Protein AF-X1MVX0-F1 (afdb_monomer)

Radius of gyration: 17.05 Å; Cα contacts (8 Å, |Δi|>4): 381; chains: 1; bounding box: 46×30×42 Å

Solvent-accessible surface area (backbone atoms only — not comparable to full-atom values): 8057 Å² total; per-residue (Å²): 117,72,44,81,45,81,46,76,47,79,72,37,78,47,72,50,84,89,37,34,39,30,32,32,32,38,43,34,38,38,32,44,32,85,51,38,32,39,38,40,37,40,37,41,36,30,74,25,38,36,42,60,66,100,55,96,76,63,62,84,46,89,56,60,68,56,62,69,53,79,66,52,69,21,34,39,42,35,41,36,36,36,77,35,70,26,35,43,33,46,96,44,33,41,34,28,33,31,40,43,38,36,41,32,44,38,66,86,61,47,29,34,32,43,40,37,38,34,63,35,39,36,41,50,56,95,97,39,77,44,78,38,73,64,50,72,42,46,39,76,76,25,32,79,89,48,83,67,69,60,79,90,129

Structure (mmCIF, N/CA/C/O backbone):
data_AF-X1MVX0-F1
#
_entry.id   AF-X1MVX0-F1
#
loop_
_atom_site.group_PDB
_atom_site.id
_atom_site.type_symbol
_atom_site.label_atom_id
_atom_site.label_alt_id
_atom_site.label_comp_id
_atom_site.label_asym_id
_atom_site.label_entity_id
_atom_site.label_seq_id
_atom_site.pdbx_PDB_ins_code
_atom_site.Cartn_x
_atom_site.Cartn_y
_atom_site.Cartn_z
_atom_site.occupancy
_atom_site.B_iso_or_equiv
_atom_site.auth_seq_id
_atom_site.auth_comp_id
_atom_site.auth_asym_id
_atom_site.auth_atom_id
_atom_site.pdbx_PDB_model_num
ATOM 1 N N . GLN A 1 1 ? 21.027 2.869 -24.576 1.00 70.62 1 GLN A N 1
ATOM 2 C CA . GLN A 1 1 ? 21.580 1.941 -23.576 1.00 70.62 1 GLN A CA 1
ATOM 3 C C . GLN A 1 1 ? 20.412 1.414 -22.784 1.00 70.62 1 GLN A C 1
ATOM 5 O O . GLN A 1 1 ? 19.590 2.221 -22.351 1.00 70.62 1 GLN A O 1
ATOM 10 N N . ASP A 1 2 ? 20.341 0.096 -22.664 1.00 87.44 2 ASP A N 1
ATOM 11 C CA . ASP A 1 2 ? 19.251 -0.568 -21.967 1.00 87.44 2 ASP A CA 1
ATOM 12 C C . ASP A 1 2 ? 19.656 -0.830 -20.518 1.00 87.44 2 ASP A C 1
ATOM 14 O O . ASP A 1 2 ? 20.801 -1.164 -20.211 1.00 87.44 2 ASP A O 1
ATOM 18 N N . LEU A 1 3 ? 18.702 -0.588 -19.635 1.00 91.19 3 LEU A N 1
ATOM 19 C CA . LEU A 1 3 ? 18.727 -0.845 -18.214 1.00 91.19 3 LEU A CA 1
ATOM 20 C C . LEU A 1 3 ? 18.449 -2.326 -17.980 1.00 91.19 3 LEU A C 1
ATOM 22 O O . LEU A 1 3 ? 17.535 -2.903 -18.569 1.00 91.19 3 LEU A O 1
ATOM 26 N N . ASP A 1 4 ? 19.209 -2.904 -17.063 1.00 96.31 4 ASP A N 1
ATOM 27 C CA . ASP A 1 4 ? 18.875 -4.136 -16.361 1.00 96.31 4 ASP A CA 1
ATOM 28 C C . ASP A 1 4 ? 19.394 -3.963 -14.931 1.00 96.31 4 ASP A C 1
ATOM 30 O O . ASP A 1 4 ? 20.590 -4.076 -14.663 1.00 96.31 4 ASP A O 1
ATOM 34 N N . ILE A 1 5 ? 18.504 -3.542 -14.034 1.00 96.38 5 ILE A N 1
ATOM 35 C CA . ILE A 1 5 ? 18.840 -3.198 -12.652 1.00 96.38 5 ILE A CA 1
ATOM 36 C C . ILE A 1 5 ? 17.906 -3.968 -11.729 1.00 96.38 5 ILE A C 1
ATOM 38 O O . ILE A 1 5 ? 16.687 -3.863 -11.849 1.00 96.38 5 ILE A O 1
ATOM 42 N N .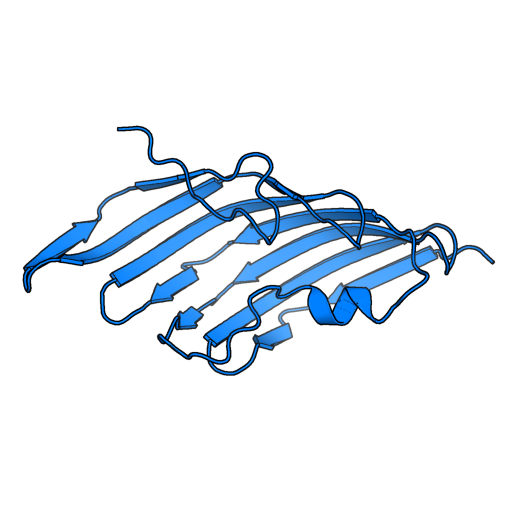 ASN A 1 6 ? 18.474 -4.691 -10.768 1.00 96.81 6 ASN A N 1
ATOM 43 C CA . ASN A 1 6 ? 17.718 -5.270 -9.662 1.00 96.81 6 ASN A CA 1
ATOM 44 C C . ASN A 1 6 ? 17.789 -4.324 -8.460 1.00 96.81 6 ASN A C 1
ATOM 46 O O . ASN A 1 6 ? 18.866 -3.857 -8.093 1.00 96.81 6 ASN A O 1
ATOM 50 N N . LEU A 1 7 ? 16.638 -4.050 -7.857 1.00 94.31 7 LEU A N 1
ATOM 51 C CA . LEU A 1 7 ? 16.467 -3.226 -6.672 1.00 94.31 7 LEU A CA 1
ATOM 52 C C . LEU A 1 7 ? 15.898 -4.092 -5.556 1.00 94.31 7 LEU A C 1
ATOM 54 O O . LEU A 1 7 ? 14.869 -4.743 -5.739 1.00 94.31 7 LEU A O 1
ATOM 58 N N . TRP A 1 8 ? 16.533 -4.066 -4.391 1.00 95.31 8 TRP A N 1
ATOM 59 C CA . TRP A 1 8 ? 16.006 -4.727 -3.208 1.00 95.31 8 TRP A CA 1
ATOM 60 C C . TRP A 1 8 ? 16.218 -3.878 -1.959 1.00 95.31 8 TRP A C 1
ATOM 62 O O . TRP A 1 8 ? 17.188 -3.125 -1.859 1.00 95.31 8 TRP A O 1
ATOM 72 N N . SER A 1 9 ? 15.311 -4.013 -0.998 1.00 93.38 9 SER A N 1
ATOM 73 C CA . SER A 1 9 ? 15.449 -3.440 0.336 1.00 93.38 9 SER A CA 1
ATOM 74 C C . SER A 1 9 ? 15.028 -4.450 1.392 1.00 93.38 9 SER A C 1
ATOM 76 O O . SER A 1 9 ? 14.113 -5.237 1.166 1.00 93.38 9 SER A O 1
ATOM 78 N N . ASN A 1 10 ? 15.693 -4.389 2.546 1.00 91.25 10 ASN A N 1
ATOM 79 C CA . ASN A 1 10 ? 15.390 -5.217 3.708 1.00 91.25 10 ASN A CA 1
ATOM 80 C C . ASN A 1 10 ? 15.000 -4.297 4.872 1.00 91.25 10 ASN A C 1
ATOM 82 O O . ASN A 1 10 ? 15.844 -3.534 5.346 1.00 91.25 10 ASN A O 1
ATOM 86 N N . ASP A 1 11 ? 13.731 -4.356 5.270 1.00 86.81 11 ASP A N 1
ATOM 87 C CA . ASP A 1 11 ? 13.074 -3.640 6.365 1.00 86.81 11 ASP A CA 1
ATOM 88 C C . ASP A 1 11 ? 13.491 -2.167 6.460 1.00 86.81 11 ASP A C 1
ATOM 90 O O . ASP A 1 11 ? 13.936 -1.675 7.495 1.00 86.81 11 ASP A O 1
ATOM 94 N N . GLN A 1 12 ? 13.373 -1.447 5.341 1.00 93.19 12 GLN A N 1
ATOM 95 C CA . GLN A 1 12 ? 13.657 -0.015 5.313 1.00 93.19 12 GLN A CA 1
ATOM 96 C C . GLN A 1 12 ? 12.465 0.768 5.850 1.00 93.19 12 GLN A C 1
ATOM 98 O O . GLN A 1 12 ? 11.326 0.523 5.457 1.00 93.19 12 GLN A O 1
ATOM 103 N N . GLU A 1 13 ? 12.720 1.746 6.712 1.00 93.06 13 GLU A N 1
ATOM 104 C CA . GLU A 1 13 ? 11.681 2.681 7.123 1.00 93.06 13 GLU A CA 1
ATOM 105 C C . GLU A 1 13 ? 11.443 3.715 6.020 1.00 93.06 13 GLU A C 1
ATOM 107 O O . GLU A 1 13 ? 12.357 4.416 5.587 1.00 93.06 13 GLU A O 1
ATOM 112 N N . ILE A 1 14 ? 10.197 3.813 5.566 1.00 90.44 14 ILE A N 1
ATOM 113 C CA . ILE A 1 14 ? 9.732 4.865 4.671 1.00 90.44 14 ILE A CA 1
ATOM 114 C C . ILE A 1 14 ? 8.964 5.871 5.510 1.00 90.44 14 ILE A C 1
ATOM 116 O O . ILE A 1 14 ? 7.985 5.514 6.163 1.00 90.44 14 ILE A O 1
ATOM 12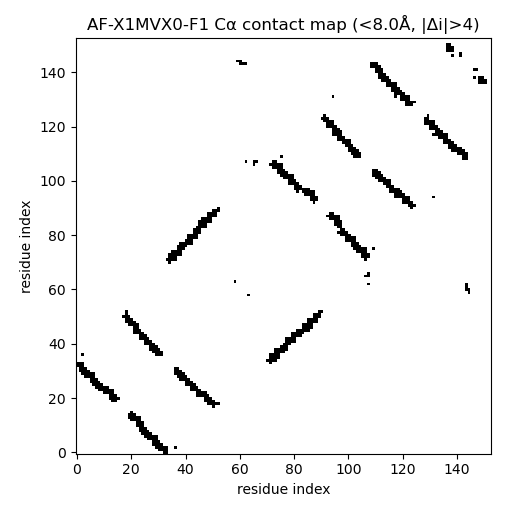0 N N . LEU A 1 15 ? 9.378 7.132 5.428 1.00 88.81 15 LEU A N 1
ATOM 121 C CA . LEU A 1 15 ? 8.677 8.271 6.000 1.00 88.81 15 LEU A CA 1
ATOM 122 C C . LEU A 1 15 ? 8.247 9.203 4.867 1.00 88.81 15 LEU A C 1
ATOM 124 O O . LEU A 1 15 ? 9.074 9.650 4.072 1.00 88.81 15 LEU A O 1
ATOM 128 N N . TYR A 1 16 ? 6.958 9.520 4.806 1.00 83.38 16 TYR A N 1
ATOM 129 C CA . TYR A 1 16 ? 6.445 10.579 3.948 1.00 83.38 16 TYR A CA 1
ATOM 130 C C . TYR A 1 16 ? 5.796 11.650 4.817 1.00 83.38 16 TYR A C 1
ATOM 132 O O . TYR A 1 16 ? 4.6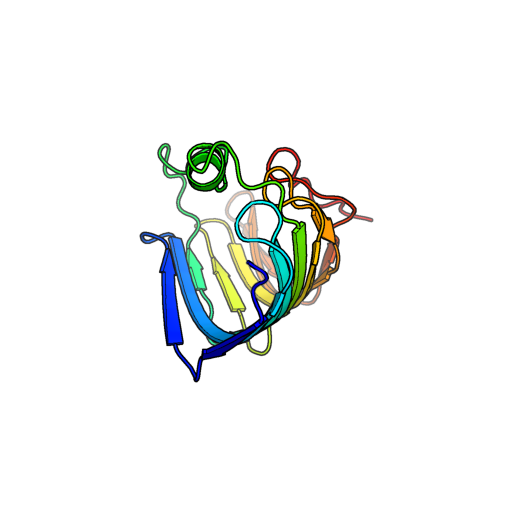91 11.476 5.339 1.00 83.38 16 TYR A O 1
ATOM 140 N N . GLN A 1 17 ? 6.526 12.761 4.958 1.00 82.75 17 GLN A N 1
ATOM 141 C CA . GLN A 1 17 ? 6.166 13.874 5.836 1.00 82.75 17 GLN A CA 1
ATOM 142 C C . GLN A 1 17 ? 5.849 13.364 7.255 1.00 82.75 17 GLN A C 1
ATOM 144 O O . GLN A 1 17 ? 6.555 12.500 7.767 1.00 82.75 17 GLN A O 1
ATOM 149 N N . ASP A 1 18 ? 4.807 13.888 7.896 1.00 81.25 18 ASP A N 1
ATOM 150 C CA . ASP A 1 18 ? 4.290 13.408 9.178 1.00 81.25 18 ASP A CA 1
ATOM 151 C C . ASP A 1 18 ? 3.021 12.546 9.032 1.00 81.25 18 ASP A C 1
ATOM 153 O O . ASP A 1 18 ? 2.423 12.158 10.039 1.00 81.25 18 ASP A O 1
ATOM 157 N N . ILE A 1 19 ? 2.608 12.246 7.794 1.00 83.00 19 ILE A N 1
ATOM 158 C CA . ILE A 1 19 ? 1.331 11.579 7.512 1.00 83.00 19 ILE A CA 1
ATOM 159 C C . ILE A 1 19 ? 1.468 10.078 7.298 1.00 83.00 19 ILE A C 1
ATOM 161 O O . ILE A 1 19 ? 0.513 9.353 7.549 1.00 83.00 19 ILE A O 1
ATOM 165 N N . PHE A 1 20 ? 2.619 9.585 6.846 1.00 88.44 20 PHE A N 1
ATOM 166 C CA . PHE A 1 20 ? 2.800 8.166 6.563 1.00 88.44 20 PHE A CA 1
ATOM 167 C C . PHE A 1 20 ? 4.166 7.694 7.031 1.00 88.44 20 PHE A C 1
ATOM 169 O O . PHE A 1 20 ? 5.190 8.284 6.687 1.00 88.44 20 PHE A O 1
ATOM 176 N N . LYS A 1 21 ? 4.169 6.586 7.766 1.00 92.12 21 LYS A N 1
ATOM 177 C CA . LYS A 1 21 ? 5.372 5.812 8.057 1.00 92.12 21 LYS A CA 1
ATOM 178 C C . LYS A 1 21 ? 5.083 4.332 7.863 1.00 92.12 21 LYS A C 1
ATOM 180 O O . LYS A 1 21 ? 3.991 3.880 8.194 1.00 92.12 21 LYS A O 1
ATOM 185 N N . ALA A 1 22 ? 6.037 3.575 7.343 1.00 93.62 22 ALA A N 1
ATOM 186 C CA . ALA A 1 22 ? 5.929 2.125 7.248 1.00 93.62 22 ALA A CA 1
ATOM 187 C C . ALA A 1 22 ? 7.304 1.487 7.109 1.00 93.62 22 ALA A C 1
ATOM 189 O O . ALA A 1 22 ? 8.267 2.126 6.697 1.00 93.62 22 ALA A O 1
ATOM 190 N N . GLN A 1 23 ? 7.372 0.203 7.414 1.00 94.38 23 GLN A N 1
ATOM 191 C CA . GLN A 1 23 ? 8.535 -0.626 7.149 1.00 94.38 23 GLN A CA 1
ATOM 192 C C . GLN A 1 23 ? 8.313 -1.327 5.812 1.00 94.38 23 GLN A C 1
ATOM 194 O O . GLN A 1 23 ? 7.206 -1.783 5.523 1.00 94.38 23 GLN A O 1
ATOM 199 N N . ALA A 1 24 ? 9.336 -1.330 4.964 1.00 94.00 24 ALA A N 1
ATOM 200 C CA . ALA A 1 24 ? 9.196 -1.642 3.555 1.00 94.00 24 ALA A CA 1
ATOM 201 C C . ALA A 1 24 ? 10.288 -2.583 3.043 1.00 94.00 24 ALA A C 1
ATOM 203 O O . ALA A 1 24 ? 11.492 -2.328 3.159 1.00 94.00 24 ALA A O 1
ATOM 204 N N . ASN A 1 25 ? 9.825 -3.640 2.385 1.00 95.56 25 ASN A N 1
ATOM 205 C CA . ASN A 1 25 ? 10.636 -4.593 1.646 1.00 95.56 25 ASN A CA 1
ATOM 206 C C . ASN A 1 25 ? 10.296 -4.487 0.165 1.00 95.56 25 ASN A C 1
ATOM 208 O O . ASN A 1 25 ? 9.210 -4.886 -0.259 1.00 95.56 25 ASN A O 1
ATOM 212 N N . LEU A 1 26 ? 11.214 -3.936 -0.620 1.00 96.50 26 LEU A N 1
ATOM 213 C CA . LEU A 1 26 ? 11.111 -3.866 -2.067 1.00 96.50 26 LEU A CA 1
ATOM 214 C C . LEU A 1 26 ? 11.897 -5.022 -2.675 1.00 96.50 26 LEU A C 1
ATOM 216 O O . LEU A 1 26 ? 13.031 -5.279 -2.285 1.00 96.50 26 LEU A O 1
ATOM 220 N N . ASN A 1 27 ? 11.320 -5.671 -3.676 1.00 97.81 27 ASN A N 1
ATOM 221 C CA . ASN A 1 27 ? 12.050 -6.496 -4.625 1.00 97.81 27 ASN A CA 1
ATOM 222 C C . ASN A 1 27 ? 11.525 -6.168 -6.020 1.00 97.81 27 ASN A C 1
ATOM 224 O O . ASN A 1 27 ? 10.371 -6.461 -6.335 1.00 97.81 27 ASN A O 1
ATOM 228 N N . ALA A 1 28 ? 12.339 -5.500 -6.828 1.00 97.44 28 ALA A N 1
ATOM 229 C CA . ALA A 1 28 ? 11.928 -5.015 -8.132 1.00 97.44 28 ALA A CA 1
ATOM 230 C C . ALA A 1 28 ? 13.059 -5.068 -9.155 1.00 97.44 28 ALA A C 1
ATOM 232 O O . ALA A 1 28 ? 14.241 -5.037 -8.825 1.00 97.44 28 ALA A O 1
ATOM 233 N N . LYS A 1 29 ? 12.674 -5.102 -10.426 1.00 97.81 29 LYS A N 1
ATOM 234 C CA . LYS A 1 29 ? 13.567 -5.047 -11.572 1.00 97.81 29 LYS A CA 1
ATOM 235 C C . LYS A 1 29 ? 13.196 -3.860 -12.451 1.00 97.81 29 LYS A C 1
ATOM 237 O O . LYS A 1 29 ? 12.018 -3.644 -12.735 1.00 97.81 29 LYS A O 1
ATOM 242 N N . ILE A 1 30 ? 14.202 -3.110 -12.884 1.00 96.69 30 ILE A N 1
ATOM 243 C CA . ILE A 1 30 ? 14.080 -2.064 -13.894 1.00 96.69 30 ILE A CA 1
ATOM 244 C C . ILE A 1 30 ? 14.740 -2.561 -15.173 1.00 96.69 30 ILE A C 1
ATOM 246 O O . ILE A 1 30 ? 15.924 -2.896 -15.178 1.00 96.69 30 ILE A O 1
ATOM 250 N N . THR A 1 31 ? 13.972 -2.582 -16.255 1.00 96.94 31 THR A N 1
ATOM 251 C CA . THR A 1 31 ? 14.441 -2.952 -17.596 1.00 96.94 31 THR A CA 1
ATOM 252 C C . THR A 1 31 ? 14.097 -1.883 -18.631 1.00 96.94 31 THR A C 1
ATOM 254 O O . THR A 1 31 ? 13.311 -0.985 -18.343 1.00 96.94 31 THR A O 1
ATOM 257 N N . GLY A 1 32 ? 14.615 -1.990 -19.856 1.00 93.62 32 GLY A N 1
ATOM 258 C CA . GLY A 1 32 ? 14.270 -1.079 -20.959 1.00 93.62 32 GLY A CA 1
ATOM 259 C C . GLY A 1 32 ? 15.172 0.153 -21.004 1.00 93.62 32 GLY A C 1
ATOM 260 O O . GLY A 1 32 ? 16.237 0.155 -20.410 1.00 93.62 32 GLY A O 1
ATOM 261 N N . SER A 1 33 ? 14.806 1.211 -21.719 1.00 92.31 33 SER A N 1
ATOM 262 C CA . SER A 1 33 ? 15.708 2.360 -21.887 1.00 92.31 33 SER A CA 1
ATOM 263 C C . SER A 1 33 ? 15.578 3.379 -20.747 1.00 92.31 33 SER A C 1
ATOM 265 O O . SER A 1 33 ? 14.560 3.448 -20.065 1.00 92.31 33 SER A O 1
ATOM 267 N N . PHE A 1 34 ? 16.573 4.258 -20.585 1.00 86.88 34 PHE A N 1
ATOM 268 C CA . PHE A 1 34 ? 16.502 5.381 -19.634 1.00 86.88 34 PHE A CA 1
ATOM 269 C C . PHE A 1 34 ? 15.308 6.325 -19.858 1.00 86.88 34 PHE A C 1
ATOM 271 O O . PHE A 1 34 ? 14.839 6.963 -18.919 1.00 86.88 34 PHE A O 1
ATOM 278 N N . THR A 1 35 ? 14.814 6.435 -21.093 1.00 88.06 35 THR A N 1
ATOM 279 C CA . THR A 1 35 ? 13.669 7.289 -21.447 1.00 88.06 35 THR A CA 1
ATOM 280 C C . THR A 1 35 ? 12.341 6.537 -21.440 1.00 88.06 35 THR A C 1
ATOM 282 O O . THR A 1 35 ? 11.284 7.160 -21.540 1.00 88.06 35 THR A O 1
ATOM 285 N N . SER A 1 36 ? 12.358 5.208 -21.334 1.00 91.94 36 SER A N 1
ATOM 286 C CA . SER A 1 36 ? 11.163 4.358 -21.280 1.00 91.94 36 SER A CA 1
ATOM 287 C C . SER A 1 36 ? 11.420 3.107 -20.425 1.00 91.94 36 SER A C 1
ATOM 289 O O . SER A 1 36 ? 11.393 1.989 -20.945 1.00 91.94 36 SER A O 1
ATOM 291 N N . PRO A 1 37 ? 11.716 3.278 -19.122 1.00 93.88 37 PRO A N 1
ATOM 292 C CA . PRO A 1 37 ? 11.984 2.161 -18.231 1.00 93.88 37 PRO A CA 1
ATOM 293 C C . PRO A 1 37 ? 10.698 1.398 -17.905 1.00 93.88 37 PRO A C 1
ATOM 295 O O . PRO A 1 37 ? 9.626 1.987 -17.771 1.00 93.88 37 PRO A O 1
ATOM 298 N N . HIS A 1 38 ? 10.830 0.093 -17.704 1.00 95.56 38 HIS A N 1
ATOM 299 C CA . HIS A 1 38 ? 9.801 -0.775 -17.151 1.00 95.56 38 HIS A CA 1
ATOM 300 C C . HIS A 1 38 ? 10.214 -1.199 -15.746 1.00 95.56 38 HIS A C 1
ATOM 302 O O . HIS A 1 38 ? 11.217 -1.896 -15.589 1.00 95.56 38 HIS A O 1
ATOM 308 N N . LEU A 1 39 ? 9.457 -0.769 -14.737 1.00 95.81 39 LEU A N 1
ATOM 309 C CA . LEU A 1 39 ? 9.633 -1.194 -13.350 1.00 95.81 39 LEU A CA 1
ATOM 310 C C . LEU A 1 39 ? 8.637 -2.308 -13.030 1.00 95.81 39 LEU A C 1
ATOM 312 O O . LEU A 1 39 ? 7.432 -2.088 -13.104 1.00 95.81 39 LEU A O 1
ATOM 316 N N . LYS A 1 40 ? 9.122 -3.472 -12.601 1.00 98.12 40 LYS A N 1
ATOM 317 C CA . LYS A 1 40 ? 8.268 -4.577 -12.156 1.00 98.12 40 LYS A CA 1
ATOM 318 C C . LYS A 1 40 ? 8.728 -5.132 -10.821 1.00 98.12 40 LYS A C 1
ATOM 320 O O . LYS A 1 40 ? 9.923 -5.343 -10.645 1.00 98.12 40 LYS A O 1
ATOM 325 N N . GLY A 1 41 ? 7.816 -5.422 -9.900 1.00 97.94 41 GLY A N 1
ATOM 326 C CA . GLY A 1 41 ? 8.214 -6.018 -8.627 1.00 97.94 41 GLY A CA 1
ATOM 327 C C . GLY A 1 41 ? 7.113 -6.147 -7.590 1.00 97.94 41 GLY A C 1
ATOM 328 O O . GLY A 1 41 ? 5.926 -6.021 -7.889 1.00 97.94 41 GLY A O 1
ATOM 329 N N . THR A 1 42 ? 7.545 -6.342 -6.349 1.00 98.00 42 THR A N 1
ATOM 330 C CA . THR A 1 42 ? 6.692 -6.405 -5.167 1.00 98.00 42 THR A CA 1
ATOM 331 C C . THR A 1 42 ? 7.228 -5.466 -4.089 1.00 98.00 42 THR A C 1
ATOM 333 O O . THR A 1 42 ? 8.429 -5.426 -3.822 1.00 98.00 42 THR A O 1
ATOM 336 N N . LEU A 1 43 ? 6.324 -4.729 -3.451 1.00 96.31 43 LEU A N 1
ATOM 337 C CA . LEU A 1 43 ? 6.559 -3.912 -2.270 1.00 96.31 43 LEU A CA 1
ATOM 338 C C . LEU A 1 43 ? 5.726 -4.477 -1.118 1.00 96.31 43 LEU A C 1
ATOM 340 O O . LEU A 1 43 ? 4.502 -4.389 -1.123 1.00 96.31 43 LEU A O 1
ATOM 344 N N . ALA A 1 44 ? 6.382 -5.054 -0.123 1.00 95.44 44 ALA A N 1
ATOM 345 C CA . ALA A 1 44 ? 5.742 -5.461 1.118 1.00 95.44 44 ALA A CA 1
ATOM 346 C C . ALA A 1 44 ? 5.838 -4.330 2.145 1.00 95.44 44 ALA A C 1
ATOM 348 O O . ALA A 1 44 ? 6.928 -3.828 2.413 1.00 95.44 44 ALA A O 1
ATOM 349 N N . LEU A 1 45 ? 4.698 -3.957 2.723 1.00 94.69 45 LEU A N 1
ATOM 350 C CA . LEU A 1 45 ? 4.568 -2.964 3.780 1.00 94.69 45 LEU A CA 1
ATOM 351 C C . LEU A 1 45 ? 4.162 -3.645 5.088 1.00 94.69 45 LEU A C 1
ATOM 353 O O . LEU A 1 45 ? 3.197 -4.412 5.141 1.00 94.69 45 LEU A O 1
ATOM 357 N N . SER A 1 46 ? 4.886 -3.325 6.151 1.00 92.44 46 SER A N 1
ATOM 358 C CA . SER A 1 46 ? 4.659 -3.782 7.519 1.00 92.44 46 SER A CA 1
ATOM 359 C C . SER A 1 46 ? 4.710 -2.601 8.483 1.00 92.44 46 SER A C 1
ATOM 361 O O . SER A 1 46 ? 5.230 -1.532 8.153 1.00 92.44 46 SER A O 1
ATOM 363 N N . ARG A 1 47 ? 4.136 -2.774 9.681 1.00 91.25 47 ARG A N 1
ATOM 364 C CA . ARG A 1 47 ? 4.152 -1.764 10.762 1.00 91.25 47 ARG A CA 1
ATOM 365 C C . ARG A 1 47 ? 3.802 -0.343 10.280 1.00 91.25 47 ARG A C 1
ATOM 367 O O . ARG A 1 47 ? 4.432 0.633 10.684 1.00 91.25 47 ARG A O 1
ATOM 374 N N . GLY A 1 48 ? 2.848 -0.245 9.354 1.00 91.50 48 GLY A N 1
ATOM 375 C CA . GLY A 1 48 ? 2.496 1.015 8.715 1.00 91.50 48 GLY A CA 1
ATOM 376 C C . GLY A 1 48 ? 1.504 1.823 9.540 1.00 91.50 48 GLY A C 1
ATOM 377 O O . GLY A 1 48 ? 0.580 1.266 10.126 1.00 91.50 48 GLY A O 1
ATOM 378 N N . GLU A 1 49 ? 1.684 3.136 9.564 1.00 92.12 49 GLU A N 1
ATOM 379 C CA . GLU A 1 49 ? 0.754 4.085 10.156 1.00 92.12 49 GLU A CA 1
ATOM 380 C C . GLU A 1 49 ? 0.480 5.219 9.166 1.00 92.12 49 GLU A C 1
ATOM 382 O O . GLU A 1 49 ? 1.400 5.906 8.716 1.00 92.12 49 GLU A O 1
ATOM 387 N N . LEU A 1 50 ? -0.799 5.432 8.862 1.00 89.62 50 LEU A N 1
ATOM 388 C CA . LEU A 1 50 ? -1.301 6.591 8.135 1.00 89.62 50 LEU A CA 1
ATOM 389 C C . LEU A 1 50 ? -2.000 7.515 9.131 1.00 89.62 50 LEU A C 1
ATOM 391 O O . LEU A 1 50 ? -3.085 7.203 9.614 1.00 89.62 50 LEU A O 1
ATOM 395 N N . ASN A 1 51 ? -1.379 8.651 9.421 1.00 85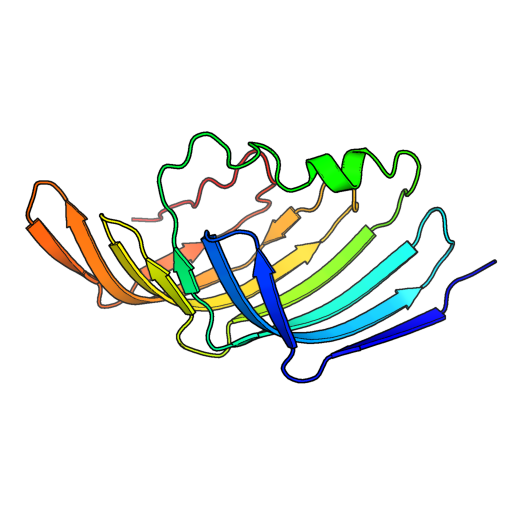.44 51 ASN A N 1
ATOM 396 C CA . ASN A 1 51 ? -1.912 9.713 10.261 1.00 85.44 51 ASN A CA 1
ATOM 397 C C . ASN A 1 51 ? -2.437 10.838 9.368 1.00 85.44 51 ASN A C 1
ATOM 399 O O . ASN A 1 51 ? -1.751 11.831 9.124 1.00 85.44 51 ASN A O 1
ATOM 403 N N . TRP A 1 52 ? -3.658 10.679 8.860 1.00 72.62 52 TRP A N 1
ATOM 404 C CA . TRP A 1 52 ? -4.257 11.697 8.002 1.00 72.62 52 TRP A CA 1
ATOM 405 C C . TRP A 1 52 ? -4.783 12.846 8.867 1.00 72.62 52 TRP A C 1
ATOM 407 O O . TRP A 1 52 ? -5.867 12.781 9.448 1.00 72.62 52 TRP A O 1
ATOM 417 N N . LYS A 1 53 ? -3.981 13.902 8.993 1.00 70.56 53 LYS A N 1
ATOM 418 C CA . LYS A 1 53 ? -4.420 15.186 9.549 1.00 70.56 53 LYS A CA 1
ATOM 419 C C . LYS A 1 53 ? -5.033 16.000 8.412 1.00 70.56 53 LYS A C 1
ATOM 421 O O . LYS A 1 53 ? -4.525 15.946 7.294 1.00 70.56 53 LYS A O 1
ATOM 426 N N . GLU A 1 54 ? -6.094 16.761 8.677 1.00 59.06 54 GLU A N 1
ATOM 427 C CA . GLU A 1 54 ? -6.575 17.790 7.745 1.00 59.06 54 GLU A CA 1
ATOM 428 C C . GLU A 1 54 ? -5.504 18.880 7.610 1.00 59.06 54 GLU A C 1
ATOM 430 O O . GLU A 1 54 ? -5.551 19.916 8.267 1.00 59.06 54 GLU A O 1
ATOM 435 N N . ASN A 1 55 ? -4.479 18.620 6.805 1.00 50.75 55 ASN A N 1
ATOM 436 C CA . ASN A 1 55 ? -3.438 19.584 6.516 1.00 50.75 55 ASN A CA 1
ATOM 437 C C . ASN A 1 55 ? -3.645 20.085 5.087 1.00 50.75 55 ASN A C 1
ATOM 439 O O . ASN A 1 55 ? -3.692 19.296 4.142 1.00 50.75 55 ASN A O 1
ATOM 443 N N . LYS A 1 56 ? -3.792 21.404 4.929 1.00 52.69 56 LYS A N 1
ATOM 444 C CA . LYS A 1 56 ? -4.090 22.066 3.642 1.00 52.69 56 LYS A CA 1
ATOM 445 C C . LYS A 1 56 ? -2.959 21.942 2.609 1.00 52.69 56 LYS A C 1
ATOM 447 O O . LYS A 1 56 ? -3.156 22.318 1.457 1.00 52.69 56 LYS A O 1
ATOM 452 N N . ASP A 1 57 ? -1.817 21.391 3.014 1.00 55.12 57 ASP A N 1
ATOM 453 C CA . ASP A 1 57 ? -0.590 21.313 2.221 1.00 55.12 57 ASP A CA 1
ATOM 454 C C . ASP A 1 57 ? -0.309 19.921 1.632 1.00 55.12 57 ASP A C 1
ATOM 456 O O . ASP A 1 57 ? 0.739 19.732 1.011 1.00 55.12 57 ASP A O 1
ATOM 460 N N . ILE A 1 58 ? -1.218 18.942 1.782 1.00 54.56 58 ILE A N 1
ATOM 461 C CA . ILE A 1 58 ? -1.100 17.682 1.034 1.00 54.56 58 ILE A CA 1
ATOM 462 C C . ILE A 1 58 ? -1.250 18.038 -0.450 1.00 54.56 58 ILE A C 1
ATOM 464 O O . ILE A 1 58 ? -2.307 18.544 -0.845 1.00 54.56 58 ILE A O 1
ATOM 468 N N . PRO A 1 59 ? -0.223 17.812 -1.293 1.00 55.12 59 PRO A N 1
ATOM 469 C CA . PRO A 1 59 ? -0.342 18.082 -2.713 1.00 55.12 59 PRO A CA 1
ATOM 470 C C . PRO A 1 59 ? -1.544 17.309 -3.249 1.00 55.12 59 PRO A C 1
ATOM 472 O O . PRO A 1 59 ? -1.595 16.088 -3.127 1.00 55.12 59 PRO A O 1
ATOM 475 N N . SER A 1 60 ? -2.491 18.009 -3.874 1.00 56.53 60 SER A N 1
ATOM 476 C CA . SER A 1 60 ? -3.664 17.400 -4.523 1.00 56.53 60 SER A CA 1
ATOM 477 C C . SER A 1 60 ? -3.302 16.396 -5.624 1.00 56.53 60 SER A C 1
ATOM 479 O O . SER A 1 60 ? -4.169 15.700 -6.141 1.00 56.53 60 SER A O 1
ATOM 481 N N . ASP A 1 61 ? -2.020 16.324 -5.974 1.00 59.59 61 ASP A N 1
ATOM 482 C CA . ASP A 1 61 ? -1.431 15.328 -6.846 1.00 59.59 61 ASP A CA 1
ATOM 483 C C . ASP A 1 61 ? -0.101 14.841 -6.226 1.00 59.59 61 ASP A C 1
ATOM 485 O O . ASP A 1 61 ? 0.922 15.534 -6.345 1.00 59.59 61 ASP A O 1
ATOM 489 N N . PRO A 1 62 ? -0.077 13.671 -5.553 1.00 58.56 62 PRO A N 1
ATOM 490 C CA . PRO A 1 62 ? 1.140 13.113 -4.960 1.00 58.56 62 PRO A CA 1
ATOM 491 C C . PRO A 1 62 ? 2.211 12.765 -6.011 1.00 58.56 62 PRO A C 1
ATOM 493 O O . PRO A 1 62 ? 3.374 12.564 -5.661 1.00 58.56 62 PRO A O 1
ATOM 496 N N . PHE A 1 63 ? 1.863 12.765 -7.303 1.00 60.06 63 PHE A N 1
ATOM 497 C CA . PHE A 1 63 ? 2.765 12.486 -8.419 1.00 60.06 63 PHE A CA 1
ATOM 498 C C . PHE A 1 63 ? 3.255 13.751 -9.144 1.00 60.06 63 PHE A C 1
ATOM 500 O O . PHE A 1 63 ? 4.036 13.651 -10.091 1.00 60.06 63 PHE A O 1
ATOM 507 N N . LYS A 1 64 ? 2.922 14.959 -8.662 1.00 60.16 64 LYS A N 1
ATOM 508 C CA . LYS A 1 64 ? 3.424 16.236 -9.216 1.00 60.16 64 LYS A CA 1
ATOM 509 C C . LYS A 1 64 ? 4.959 16.353 -9.213 1.00 60.16 64 LYS A C 1
ATOM 511 O O . LYS A 1 64 ? 5.538 17.145 -9.957 1.00 60.16 64 LYS A O 1
ATOM 516 N N . PHE A 1 65 ? 5.649 15.584 -8.368 1.00 57.22 65 PHE A N 1
ATOM 517 C CA . PHE A 1 65 ? 7.108 15.467 -8.434 1.00 57.22 65 PHE A CA 1
ATOM 518 C C . PHE A 1 65 ? 7.566 14.661 -9.663 1.00 57.22 65 PHE A C 1
ATOM 520 O O . PHE A 1 65 ? 8.501 15.079 -10.343 1.00 57.22 65 PHE A O 1
ATOM 527 N N . LEU A 1 66 ? 6.870 13.570 -10.009 1.00 57.41 66 LEU A N 1
ATOM 528 C CA . LEU A 1 66 ? 7.169 12.763 -11.198 1.00 57.41 66 LEU A CA 1
ATOM 529 C C . LEU A 1 66 ? 6.894 13.531 -12.493 1.00 57.41 66 LEU A C 1
ATOM 531 O O . LEU A 1 66 ? 7.643 13.389 -13.455 1.00 57.41 66 LEU A O 1
ATOM 535 N N . SER A 1 67 ? 5.899 14.423 -12.513 1.00 55.88 67 SER A N 1
ATOM 536 C CA . SER A 1 67 ? 5.620 15.252 -13.695 1.00 55.88 67 SER A CA 1
ATOM 537 C C . SER A 1 67 ? 6.746 16.242 -14.032 1.00 55.88 67 SER A C 1
ATOM 539 O O . SER A 1 67 ? 6.778 16.768 -15.141 1.00 55.88 67 SER A O 1
ATOM 541 N N . LYS A 1 68 ? 7.681 16.508 -13.101 1.00 56.78 68 LYS A N 1
ATOM 542 C CA . LYS A 1 68 ? 8.897 17.307 -13.350 1.00 56.78 68 LYS A CA 1
ATOM 543 C C . LYS A 1 68 ? 10.049 16.495 -13.960 1.00 56.78 68 LYS A C 1
ATOM 545 O O . LYS A 1 68 ? 11.014 17.090 -14.434 1.00 56.78 68 LYS A O 1
ATOM 550 N N . LEU A 1 69 ? 9.938 15.168 -14.033 1.00 57.69 69 LEU A N 1
ATOM 551 C CA . LEU A 1 69 ? 10.852 14.287 -14.771 1.00 57.69 69 LEU A CA 1
ATOM 552 C C . LEU A 1 69 ? 10.403 14.196 -16.244 1.00 57.69 69 LEU A C 1
ATOM 554 O O . LEU A 1 69 ? 10.150 13.110 -16.760 1.00 57.69 69 LEU A O 1
ATOM 558 N N . ILE A 1 70 ? 10.264 15.364 -16.890 1.00 52.81 70 ILE A N 1
ATOM 559 C CA . ILE A 1 70 ? 9.394 15.707 -18.047 1.00 52.81 70 ILE A CA 1
ATOM 560 C C . ILE A 1 70 ? 9.611 14.865 -19.333 1.00 52.81 70 ILE A C 1
ATOM 562 O O . ILE A 1 70 ? 8.983 15.127 -20.351 1.00 52.81 70 ILE A O 1
ATOM 566 N N . ASN A 1 71 ? 10.439 13.817 -19.342 1.00 60.81 71 ASN A N 1
ATOM 567 C CA . ASN A 1 71 ? 10.635 12.995 -20.542 1.00 60.81 71 ASN A CA 1
ATOM 568 C C . ASN A 1 71 ? 10.804 11.483 -20.310 1.00 60.81 71 ASN A C 1
ATOM 570 O O . ASN A 1 71 ? 11.299 10.784 -21.194 1.00 60.81 71 ASN A O 1
ATOM 574 N N . ILE A 1 72 ? 10.416 10.960 -19.145 1.00 73.81 72 ILE A N 1
ATOM 575 C CA . ILE A 1 72 ? 10.473 9.517 -18.881 1.00 73.81 72 ILE A CA 1
ATOM 576 C C . ILE A 1 72 ? 9.101 8.901 -19.192 1.00 73.81 72 ILE A C 1
ATOM 578 O O . ILE A 1 72 ? 8.172 8.991 -18.395 1.00 73.81 72 ILE A O 1
ATOM 582 N N . LYS A 1 73 ? 8.977 8.259 -20.359 1.00 85.94 73 LYS A N 1
ATOM 583 C CA . LYS A 1 73 ? 7.787 7.510 -20.814 1.00 85.94 73 LYS A CA 1
ATOM 584 C C . LYS A 1 73 ? 7.832 6.056 -20.338 1.00 85.94 73 LYS A C 1
ATOM 586 O O . LYS A 1 73 ? 7.685 5.123 -21.121 1.00 85.94 73 LYS A O 1
ATOM 591 N N . GLY A 1 74 ? 8.174 5.872 -19.070 1.00 90.75 74 GLY A N 1
ATOM 592 C CA . GLY A 1 74 ? 8.239 4.549 -18.467 1.00 90.75 74 GLY A CA 1
ATOM 593 C C . GLY A 1 74 ? 6.874 4.069 -18.002 1.00 90.75 74 GLY A C 1
ATOM 594 O O . GLY A 1 74 ? 5.921 4.844 -17.916 1.00 90.75 74 GLY A O 1
ATOM 595 N N . ASN A 1 75 ? 6.812 2.801 -17.630 1.00 93.88 75 ASN A N 1
ATOM 596 C CA . ASN A 1 75 ? 5.645 2.199 -17.008 1.00 93.88 75 ASN A CA 1
ATOM 597 C C . ASN A 1 75 ? 6.052 1.389 -15.773 1.00 93.88 75 ASN A C 1
ATOM 599 O O . ASN A 1 75 ? 7.232 1.108 -15.531 1.00 93.88 75 ASN A O 1
ATOM 603 N N . LEU A 1 76 ? 5.054 1.040 -14.973 1.00 94.25 76 LEU A N 1
ATOM 604 C CA . LEU A 1 76 ? 5.247 0.269 -13.761 1.00 94.25 76 LEU A CA 1
ATOM 605 C C . LEU A 1 76 ? 4.234 -0.877 -13.662 1.00 94.25 76 LEU A C 1
ATOM 607 O O . LEU A 1 76 ? 3.125 -0.791 -14.190 1.00 94.25 76 LEU A O 1
ATOM 611 N N . ASP A 1 77 ? 4.644 -1.951 -13.000 1.00 97.12 77 ASP A N 1
ATOM 612 C CA . ASP A 1 77 ? 3.833 -3.102 -12.608 1.00 97.12 77 ASP A CA 1
ATOM 613 C C . ASP A 1 77 ? 4.294 -3.568 -11.219 1.00 97.12 77 ASP A C 1
ATOM 615 O O . ASP A 1 77 ? 5.202 -4.391 -11.081 1.00 97.12 77 ASP A O 1
ATOM 619 N N . LEU A 1 78 ? 3.722 -2.971 -10.176 1.00 97.38 78 LEU A N 1
ATOM 620 C CA . LEU A 1 78 ? 4.115 -3.197 -8.790 1.00 97.38 78 LEU A CA 1
ATOM 621 C C . LEU A 1 78 ? 2.959 -3.824 -8.014 1.00 97.38 78 LEU A C 1
ATOM 623 O O . LEU A 1 78 ? 1.873 -3.252 -7.919 1.00 97.38 78 LEU A O 1
ATOM 627 N N . GLU A 1 79 ? 3.212 -4.980 -7.415 1.00 97.94 79 GLU A N 1
ATOM 628 C CA . GLU A 1 79 ? 2.330 -5.556 -6.405 1.00 97.94 79 GLU A CA 1
ATOM 629 C C . GLU A 1 79 ? 2.677 -4.960 -5.038 1.00 97.94 79 GLU A C 1
ATOM 631 O O . GLU A 1 79 ? 3.827 -5.008 -4.611 1.00 97.94 79 GLU A O 1
ATOM 636 N N . VAL A 1 80 ? 1.699 -4.404 -4.334 1.00 96.12 80 VAL A N 1
ATOM 637 C CA . VAL A 1 80 ? 1.868 -3.852 -2.990 1.00 96.12 80 VAL A CA 1
ATOM 638 C C . VAL A 1 80 ? 1.117 -4.738 -2.008 1.00 96.12 80 VAL A C 1
ATOM 640 O O . VAL A 1 80 ? -0.100 -4.874 -2.100 1.00 96.12 80 VAL A O 1
ATOM 643 N N . ARG A 1 81 ? 1.832 -5.335 -1.057 1.00 96.25 81 ARG A N 1
ATOM 644 C CA . ARG A 1 81 ? 1.260 -6.217 -0.035 1.00 96.25 81 ARG A CA 1
ATOM 645 C C . ARG A 1 81 ? 1.303 -5.536 1.318 1.00 96.25 81 ARG A C 1
ATOM 647 O O . ARG A 1 81 ? 2.374 -5.141 1.768 1.00 96.25 81 ARG A O 1
ATOM 654 N N . VAL A 1 82 ? 0.165 -5.439 1.989 1.00 94.44 82 VAL A N 1
ATOM 655 C CA . VAL A 1 82 ? 0.069 -4.928 3.358 1.00 94.44 82 VAL A CA 1
ATOM 656 C C . VAL A 1 82 ? 0.009 -6.129 4.298 1.00 94.44 82 VAL A C 1
ATOM 658 O O . VAL A 1 82 ? -1.036 -6.766 4.431 1.00 94.44 82 VAL A O 1
ATOM 661 N N . LEU A 1 83 ? 1.161 -6.481 4.877 1.00 85.50 83 LEU A N 1
ATOM 662 C CA . LEU A 1 83 ? 1.375 -7.761 5.566 1.00 85.50 83 LEU A CA 1
ATOM 663 C C . LEU A 1 83 ? 0.863 -7.758 7.015 1.00 85.50 83 LEU A C 1
ATOM 665 O O . LEU A 1 83 ? 0.229 -8.721 7.448 1.00 85.50 83 LEU A O 1
ATOM 669 N N . ASP A 1 84 ? 1.093 -6.661 7.738 1.00 77.38 84 ASP A N 1
ATOM 670 C CA . ASP A 1 84 ? 0.755 -6.522 9.161 1.00 77.38 84 ASP A CA 1
ATOM 671 C C . ASP A 1 84 ? -0.469 -5.619 9.382 1.00 77.38 84 ASP A C 1
ATOM 673 O O . ASP A 1 84 ? -1.094 -5.152 8.432 1.00 77.38 84 ASP A O 1
ATOM 677 N N . ASP A 1 85 ? -0.826 -5.372 10.648 1.00 74.38 85 ASP A N 1
ATOM 678 C CA . ASP A 1 85 ? -1.832 -4.379 11.043 1.00 74.38 85 ASP A CA 1
ATOM 679 C C . ASP A 1 85 ? -1.366 -2.967 10.651 1.00 74.38 85 ASP A C 1
ATOM 681 O O . ASP A 1 85 ? -0.787 -2.238 11.455 1.00 74.38 85 ASP A O 1
ATOM 685 N N . PHE A 1 86 ? -1.618 -2.578 9.403 1.00 91.06 86 PHE A N 1
ATOM 686 C CA . PHE A 1 86 ? -1.464 -1.203 8.959 1.00 91.06 86 PHE A CA 1
ATOM 687 C C . PHE A 1 86 ? -2.534 -0.354 9.636 1.00 91.06 86 PHE A C 1
ATOM 689 O O . PHE A 1 86 ? -3.727 -0.606 9.477 1.00 91.06 86 PHE A O 1
ATOM 696 N N . ILE A 1 87 ? -2.128 0.644 10.408 1.00 93.31 87 ILE A N 1
ATOM 697 C CA . ILE A 1 87 ? -3.043 1.479 11.175 1.00 93.31 87 ILE A CA 1
ATOM 698 C C . ILE A 1 87 ? -3.347 2.734 10.365 1.00 93.31 87 ILE A C 1
ATOM 700 O O . ILE A 1 87 ? -2.496 3.604 10.203 1.00 93.31 87 ILE A O 1
ATOM 704 N N . ALA A 1 88 ? -4.580 2.861 9.891 1.00 90.75 88 ALA A N 1
ATOM 705 C CA . ALA A 1 88 ? -5.088 4.104 9.334 1.00 90.75 88 ALA A CA 1
ATOM 706 C C . ALA A 1 88 ? -5.849 4.863 10.423 1.00 90.75 88 ALA A C 1
ATOM 708 O O . ALA A 1 88 ? -6.853 4.371 10.943 1.00 90.75 88 ALA A O 1
ATOM 709 N N . LYS A 1 89 ? -5.368 6.052 10.786 1.00 90.00 89 LYS A N 1
ATOM 710 C CA . LYS A 1 89 ? -5.908 6.845 11.887 1.00 90.00 89 LYS A CA 1
ATOM 711 C C . LYS A 1 89 ? -6.105 8.309 11.506 1.00 90.00 89 LYS A C 1
ATOM 713 O O . LYS A 1 89 ? -5.231 8.954 10.931 1.00 90.00 89 LYS A O 1
ATOM 718 N N . THR A 1 90 ? -7.240 8.840 11.939 1.00 86.44 90 THR A N 1
ATOM 719 C CA . THR A 1 90 ? -7.591 10.265 11.942 1.00 86.44 90 THR A CA 1
ATOM 720 C C . THR A 1 90 ? -8.231 10.624 13.283 1.00 86.44 90 THR A C 1
ATOM 722 O O . THR A 1 90 ? -8.200 9.830 14.230 1.00 86.44 90 THR A O 1
ATOM 725 N N . ASN A 1 91 ? -8.810 11.822 13.385 1.00 84.94 91 ASN A N 1
ATOM 726 C CA . ASN A 1 91 ? -9.681 12.164 14.511 1.00 84.94 91 ASN A CA 1
ATOM 727 C C . ASN A 1 91 ? -10.963 11.314 14.513 1.00 84.94 91 ASN A C 1
ATOM 729 O O . ASN A 1 91 ? -11.458 10.956 15.583 1.00 84.94 91 ASN A O 1
ATOM 733 N N . ASP A 1 92 ? -11.439 10.933 13.326 1.00 89.62 92 ASP A N 1
ATOM 734 C CA . ASP A 1 92 ? -12.744 10.304 13.139 1.00 89.62 92 ASP A CA 1
ATOM 735 C C . ASP A 1 92 ? -12.668 8.793 12.934 1.00 89.62 92 ASP A C 1
ATOM 737 O O . ASP A 1 92 ? -13.691 8.122 12.955 1.00 89.62 92 ASP A O 1
ATOM 741 N N . PHE A 1 93 ? -11.492 8.195 12.757 1.00 91.50 93 PHE A N 1
ATOM 742 C CA . PHE A 1 93 ? -11.384 6.738 12.704 1.00 91.50 93 PHE A CA 1
ATOM 743 C C . PHE A 1 93 ? -10.021 6.218 13.148 1.00 91.50 93 PHE A C 1
ATOM 745 O O . PHE A 1 93 ? -9.008 6.914 13.117 1.00 91.50 93 PHE A O 1
ATOM 752 N N . ASN A 1 94 ? -10.001 4.950 13.547 1.00 93.75 94 ASN A N 1
ATOM 753 C CA . ASN A 1 94 ? -8.787 4.168 13.738 1.00 93.75 94 ASN A CA 1
ATOM 754 C C . ASN A 1 94 ? -9.074 2.743 13.271 1.00 93.75 94 ASN A C 1
ATOM 756 O O . ASN A 1 94 ? -9.847 2.030 13.914 1.00 93.75 94 ASN A O 1
ATOM 760 N N . LEU A 1 95 ? -8.486 2.368 12.140 1.00 93.75 95 LEU A N 1
ATOM 761 C CA . LEU A 1 95 ? -8.746 1.121 11.437 1.00 93.75 95 LEU A CA 1
ATOM 762 C C . LEU A 1 95 ? -7.445 0.353 11.235 1.00 93.75 95 LEU A C 1
ATOM 764 O O . LEU A 1 95 ? -6.429 0.924 10.846 1.00 93.75 95 LEU A O 1
ATOM 768 N N . LYS A 1 96 ? -7.503 -0.958 11.453 1.00 94.06 96 LYS A N 1
ATOM 769 C CA . LYS A 1 96 ? -6.449 -1.890 11.063 1.00 94.06 96 LYS A CA 1
ATOM 770 C C . LYS A 1 96 ? -6.767 -2.459 9.693 1.00 94.06 96 LYS A C 1
ATOM 772 O O . LYS A 1 96 ? -7.821 -3.072 9.513 1.00 94.06 96 LYS A O 1
ATOM 777 N N . LEU A 1 97 ? -5.848 -2.258 8.762 1.00 93.00 97 LEU A N 1
ATOM 778 C CA . LEU A 1 97 ? -5.969 -2.636 7.366 1.00 93.00 97 LEU A CA 1
ATOM 779 C C . LEU A 1 97 ? -4.977 -3.749 7.025 1.00 93.00 97 LEU A C 1
ATOM 781 O O . LEU A 1 97 ? -3.889 -3.830 7.594 1.00 93.00 97 LEU A O 1
ATOM 785 N N . GLY A 1 98 ? -5.354 -4.594 6.076 1.00 94.12 98 GLY A N 1
ATOM 786 C CA . GLY A 1 98 ? -4.461 -5.523 5.388 1.00 94.12 98 GLY A CA 1
ATOM 787 C C . GLY A 1 98 ? -4.980 -5.773 3.979 1.00 94.12 98 GLY A C 1
ATOM 788 O O . GLY A 1 98 ? -6.114 -5.416 3.684 1.00 94.12 98 GLY A O 1
ATOM 789 N N . GLY A 1 99 ? -4.173 -6.356 3.103 1.00 94.38 99 GLY A N 1
ATOM 790 C CA . GLY A 1 99 ? -4.625 -6.671 1.749 1.00 94.38 99 GLY A CA 1
ATOM 791 C C . GLY A 1 99 ? -3.551 -6.464 0.699 1.00 94.38 99 GLY A C 1
ATOM 792 O O . GLY A 1 99 ? -2.364 -6.343 1.011 1.00 94.38 99 GLY A O 1
ATOM 793 N N . ASN A 1 100 ? -3.985 -6.447 -0.558 1.00 95.69 100 ASN A N 1
ATOM 794 C CA . ASN A 1 100 ? -3.098 -6.411 -1.708 1.00 95.69 100 ASN A CA 1
ATOM 795 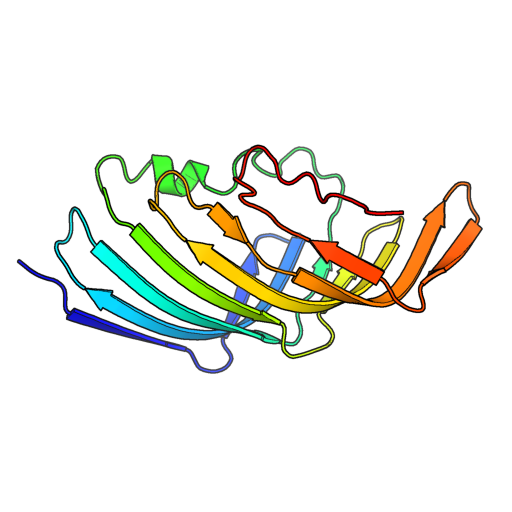C C . ASN A 1 100 ? -3.607 -5.400 -2.726 1.00 95.69 100 ASN A C 1
ATOM 797 O O . ASN A 1 100 ? -4.779 -5.390 -3.104 1.00 95.69 100 ASN A O 1
ATOM 801 N N . LEU A 1 101 ? -2.684 -4.579 -3.200 1.00 95.38 101 LEU A N 1
ATOM 802 C CA . LEU A 1 101 ? 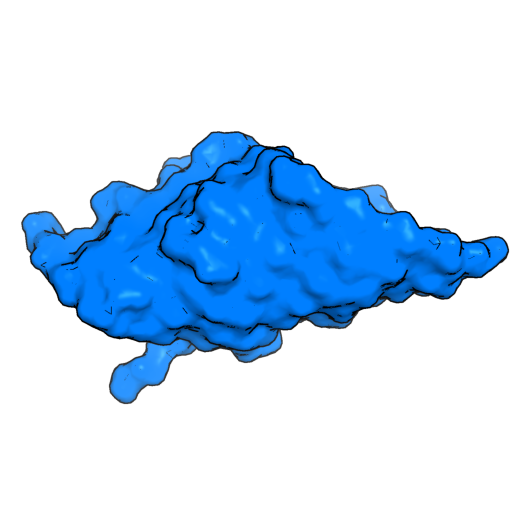-2.922 -3.592 -4.230 1.00 95.38 101 LEU A CA 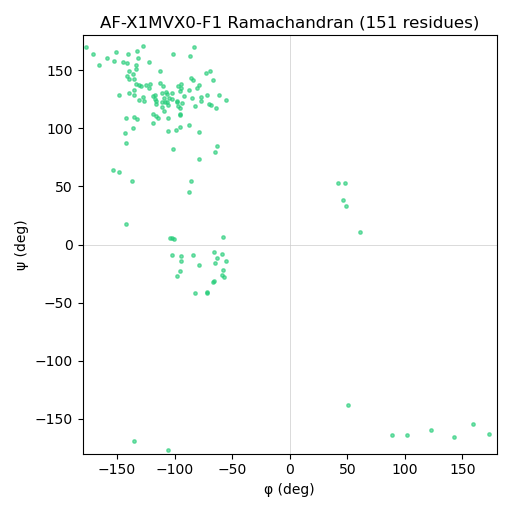1
ATOM 803 C C . LEU A 1 101 ? -1.981 -3.848 -5.399 1.00 95.38 101 LEU A C 1
ATOM 805 O O . LEU A 1 101 ? -0.909 -4.435 -5.263 1.00 95.38 101 LEU A O 1
ATOM 809 N N . LYS A 1 102 ? -2.376 -3.363 -6.563 1.00 95.94 102 LYS A N 1
ATOM 810 C CA . LYS A 1 102 ? -1.580 -3.376 -7.773 1.00 95.94 102 LYS A CA 1
ATOM 811 C C . LYS A 1 102 ? -1.515 -1.969 -8.321 1.00 95.94 102 LYS A C 1
ATOM 813 O O . LYS A 1 102 ? -2.548 -1.357 -8.583 1.00 95.94 102 LYS A O 1
ATOM 818 N N . VAL A 1 103 ? -0.300 -1.474 -8.497 1.00 94.50 103 VAL A N 1
ATOM 819 C CA . VAL A 1 103 ? -0.043 -0.191 -9.138 1.00 94.50 103 VAL A CA 1
ATOM 820 C C . VAL A 1 103 ? 0.507 -0.490 -10.523 1.00 94.50 103 VAL A C 1
ATOM 822 O O . VAL A 1 103 ? 1.510 -1.189 -10.648 1.00 94.50 103 VAL A O 1
ATOM 825 N N . GLN A 1 104 ? -0.171 -0.023 -11.569 1.00 94.31 104 GLN A N 1
ATOM 826 C CA . GLN A 1 104 ? 0.203 -0.321 -12.950 1.00 94.31 104 GLN A CA 1
ATOM 827 C C . GLN A 1 104 ? 0.037 0.872 -13.886 1.00 94.31 104 GLN A C 1
ATOM 829 O O . GLN A 1 104 ? -0.701 1.805 -13.590 1.00 94.31 104 GLN A O 1
ATOM 834 N N . GLY A 1 105 ? 0.652 0.794 -15.063 1.00 91.44 105 GLY A N 1
ATOM 835 C CA . GLY A 1 105 ? 0.472 1.764 -16.143 1.00 91.44 105 GLY A CA 1
ATOM 836 C C . GLY A 1 105 ? 1.633 2.742 -16.248 1.00 91.44 105 GLY A C 1
ATOM 837 O O . GLY A 1 105 ? 2.720 2.490 -15.725 1.00 91.44 105 GLY A O 1
ATOM 838 N N . ASP A 1 106 ? 1.415 3.837 -16.966 1.00 90.25 106 ASP A N 1
ATOM 839 C CA . ASP A 1 106 ? 2.465 4.814 -17.244 1.00 90.25 106 ASP A CA 1
ATOM 840 C C . ASP A 1 106 ? 2.908 5.521 -15.958 1.00 90.25 106 ASP A C 1
ATOM 842 O O . ASP A 1 106 ? 2.082 5.886 -15.123 1.00 90.25 106 ASP A O 1
ATOM 846 N N . LEU A 1 107 ? 4.209 5.792 -15.813 1.00 86.81 107 LEU A N 1
ATOM 847 C CA . LEU A 1 107 ? 4.752 6.522 -14.656 1.00 86.81 107 LEU A CA 1
ATOM 848 C C . LEU A 1 107 ? 4.136 7.922 -14.501 1.00 86.81 107 LEU A C 1
ATOM 850 O O . LEU A 1 107 ? 4.078 8.454 -13.395 1.00 86.81 107 LEU A O 1
ATOM 854 N N . SER A 1 108 ? 3.668 8.515 -15.603 1.00 82.25 108 SER A N 1
ATOM 855 C CA . SER A 1 108 ? 2.960 9.797 -15.615 1.00 82.25 108 SER A CA 1
ATOM 856 C C . SER A 1 108 ? 1.489 9.701 -15.202 1.00 82.25 108 SER A C 1
ATOM 858 O O . SER A 1 108 ? 0.880 10.729 -14.916 1.00 82.25 108 SER A O 1
ATOM 860 N N . ALA A 1 109 ? 0.897 8.506 -15.224 1.00 84.88 109 ALA A N 1
ATOM 861 C CA . ALA A 1 109 ? -0.516 8.281 -14.935 1.00 84.88 109 ALA A CA 1
ATOM 862 C C . ALA A 1 109 ? -0.755 6.851 -14.401 1.00 84.88 109 ALA A C 1
ATOM 864 O O . ALA A 1 109 ? -1.425 6.051 -15.063 1.00 84.88 109 ALA A O 1
ATOM 865 N N . PRO A 1 110 ? -0.208 6.504 -13.220 1.00 88.12 110 PRO A N 1
ATOM 866 C CA . PRO A 1 110 ? -0.381 5.174 -12.663 1.00 88.12 110 PRO A CA 1
ATOM 867 C C . PRO A 1 110 ? -1.833 4.943 -12.231 1.00 88.12 110 PRO A C 1
ATOM 869 O O . PRO A 1 110 ? -2.536 5.858 -11.792 1.00 88.12 110 PRO A O 1
ATOM 872 N N . LYS A 1 111 ? -2.259 3.687 -12.322 1.00 89.62 111 LYS A N 1
ATOM 873 C CA . LYS A 1 111 ? -3.562 3.184 -11.895 1.00 89.62 111 LYS A CA 1
ATOM 874 C C . LYS A 1 111 ? -3.404 2.250 -10.708 1.00 89.62 111 LYS A C 1
ATOM 876 O O . LYS A 1 111 ? -2.506 1.409 -10.697 1.00 89.62 111 LYS A O 1
ATOM 881 N N . LEU A 1 112 ? -4.306 2.378 -9.745 1.00 90.06 112 LEU A N 1
ATOM 882 C CA . LEU A 1 112 ? -4.394 1.543 -8.558 1.00 90.06 112 LEU A CA 1
ATOM 883 C C . LEU A 1 112 ? -5.594 0.597 -8.667 1.00 90.06 112 LEU A C 1
ATOM 885 O O . LEU A 1 112 ? -6.715 1.030 -8.926 1.00 90.06 112 LEU A O 1
ATOM 889 N N . ASN A 1 113 ? -5.346 -0.687 -8.428 1.00 93.69 113 ASN A N 1
ATOM 890 C CA . ASN A 1 113 ? -6.350 -1.746 -8.404 1.00 93.69 113 ASN A CA 1
ATOM 891 C C . ASN A 1 113 ? -6.156 -2.639 -7.176 1.00 93.69 113 ASN A C 1
ATOM 893 O O . ASN A 1 113 ? -5.036 -2.767 -6.688 1.00 93.69 113 ASN A O 1
ATOM 897 N N . GLY A 1 114 ? -7.211 -3.300 -6.710 1.00 94.00 114 GLY A N 1
ATOM 898 C CA . GLY A 1 114 ? -7.131 -4.303 -5.643 1.00 94.00 114 GLY A CA 1
ATOM 899 C C . GLY A 1 114 ? -8.020 -3.977 -4.453 1.00 94.00 114 GLY A C 1
ATOM 900 O O . GLY A 1 114 ? -8.978 -3.214 -4.573 1.00 94.00 114 GLY A O 1
ATOM 901 N N . GLU A 1 115 ? -7.709 -4.574 -3.307 1.00 93.62 115 GLU A N 1
ATOM 902 C CA . GLU A 1 115 ? -8.554 -4.485 -2.122 1.00 93.62 115 GLU A CA 1
ATOM 903 C C . GLU A 1 115 ? -7.753 -4.358 -0.827 1.00 93.62 115 GLU A C 1
ATOM 905 O O . GLU A 1 115 ? -6.675 -4.939 -0.664 1.00 93.62 115 GLU A O 1
ATOM 910 N N . LEU A 1 116 ? -8.320 -3.594 0.105 1.00 92.75 116 LEU A N 1
ATOM 911 C CA . LEU A 1 116 ? -7.898 -3.562 1.497 1.00 92.75 116 LEU A CA 1
ATOM 912 C C . LEU A 1 116 ? -9.052 -4.018 2.383 1.00 92.75 116 LEU A C 1
ATOM 914 O O . LEU A 1 116 ? -10.146 -3.456 2.337 1.00 92.75 116 LEU A O 1
ATOM 918 N N . ASP A 1 117 ? -8.782 -4.991 3.236 1.00 93.69 117 ASP A N 1
ATOM 919 C CA . ASP A 1 117 ? -9.685 -5.449 4.274 1.00 93.69 117 ASP A CA 1
ATOM 920 C C . ASP A 1 117 ? -9.497 -4.617 5.540 1.00 93.69 117 ASP A C 1
ATOM 922 O O . ASP A 1 117 ? -8.383 -4.420 6.035 1.00 93.69 117 ASP A O 1
ATOM 926 N N . ILE A 1 118 ? -10.611 -4.176 6.112 1.00 93.94 118 ILE A N 1
ATOM 927 C CA . ILE A 1 118 ? -10.667 -3.584 7.442 1.00 93.94 118 ILE A CA 1
ATOM 928 C C . ILE A 1 118 ? -10.847 -4.729 8.434 1.00 93.94 118 ILE A C 1
ATOM 930 O O . ILE A 1 118 ? -11.946 -5.261 8.591 1.00 93.94 118 ILE A O 1
ATOM 934 N N . LYS A 1 119 ? -9.768 -5.107 9.121 1.00 92.19 119 LYS A N 1
ATOM 935 C CA . LYS A 1 119 ? -9.765 -6.225 10.075 1.00 92.19 119 LYS A CA 1
ATOM 936 C C . LYS A 1 119 ? -10.534 -5.888 11.350 1.00 92.19 119 LYS A C 1
ATOM 938 O O . LYS A 1 119 ? -11.231 -6.732 11.896 1.00 92.19 119 LYS A O 1
ATOM 943 N N . GLN A 1 120 ? -10.351 -4.670 11.860 1.00 93.25 120 GLN A N 1
ATOM 944 C CA . GLN A 1 120 ? -11.032 -4.155 13.050 1.00 93.25 120 GLN A CA 1
ATOM 945 C C . GLN A 1 120 ? -10.769 -2.657 13.223 1.00 93.25 120 GLN A C 1
ATOM 947 O O . GLN A 1 120 ? -9.804 -2.120 12.678 1.00 93.25 120 GLN A O 1
ATOM 952 N N . GLY A 1 121 ? -11.572 -1.997 14.053 1.00 94.12 121 GLY A N 1
ATOM 953 C CA . GLY A 1 121 ? -11.315 -0.622 14.458 1.00 94.12 121 GLY A CA 1
ATOM 954 C C . GLY A 1 121 ? -12.556 0.091 14.967 1.00 94.12 121 GLY A C 1
ATOM 955 O O . GLY A 1 121 ? -13.508 -0.538 15.437 1.00 94.12 121 GLY A O 1
ATOM 956 N N . TYR A 1 122 ? -12.553 1.413 14.851 1.00 95.56 122 TYR A N 1
ATOM 957 C CA . TYR A 1 122 ? -13.747 2.222 15.042 1.00 95.56 122 TYR A CA 1
ATOM 958 C C . TYR A 1 122 ? -13.813 3.378 14.050 1.00 95.56 122 TYR A C 1
ATOM 960 O O . TYR A 1 122 ? -12.786 3.862 13.571 1.00 95.56 122 TYR A O 1
ATOM 968 N N . ILE A 1 123 ? -15.035 3.841 13.817 1.00 94.38 123 ILE A N 1
ATOM 969 C CA . ILE A 1 123 ? -15.341 5.106 13.150 1.00 94.38 123 ILE A CA 1
ATOM 970 C C . ILE A 1 123 ? -16.160 5.944 14.135 1.00 94.38 123 ILE A C 1
ATOM 972 O O . ILE A 1 123 ? -17.006 5.415 14.858 1.00 94.38 123 ILE A O 1
ATOM 976 N N . ALA A 1 124 ? -15.871 7.232 14.212 1.00 93.31 124 ALA A N 1
ATOM 977 C CA . ALA A 1 124 ? -16.589 8.222 14.982 1.00 93.31 124 ALA A CA 1
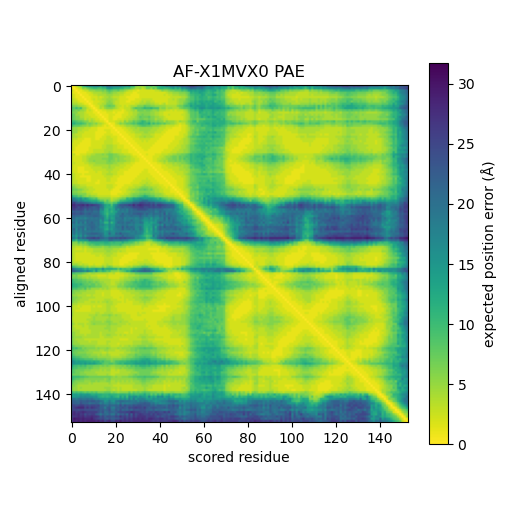ATOM 978 C C . ALA A 1 124 ? -17.481 9.036 14.040 1.00 93.31 124 ALA A C 1
ATOM 980 O O . ALA A 1 124 ? -17.039 9.513 13.000 1.00 93.31 124 ALA A O 1
ATOM 981 N N . PHE A 1 125 ? -18.751 9.170 14.401 1.00 91.75 125 PHE A N 1
ATOM 982 C CA . PHE A 1 125 ? -19.726 9.954 13.657 1.00 91.75 125 PHE A CA 1
ATOM 983 C C . PHE A 1 125 ? -20.738 10.546 14.637 1.00 91.75 125 PHE A C 1
ATOM 985 O O . PHE A 1 125 ? -21.292 9.812 15.457 1.00 91.75 125 PHE A O 1
ATOM 992 N N . LEU A 1 126 ? -20.964 11.864 14.566 1.00 89.31 126 LEU A N 1
ATOM 993 C CA . LEU A 1 126 ? -21.864 12.606 15.466 1.00 89.31 126 LEU A CA 1
ATOM 994 C C . LEU A 1 126 ? -21.622 12.270 16.954 1.00 89.31 126 LEU A C 1
ATOM 996 O O . LEU A 1 126 ? -22.532 11.833 17.660 1.00 89.31 126 LEU A O 1
ATOM 1000 N N . ASP A 1 127 ? -20.365 12.392 17.396 1.00 88.75 127 ASP A N 1
ATOM 1001 C CA . ASP A 1 127 ? -19.892 12.107 18.765 1.00 88.75 127 ASP A CA 1
ATOM 1002 C C . ASP A 1 127 ? -20.087 10.661 19.256 1.00 88.75 127 ASP A C 1
ATOM 1004 O O . ASP A 1 127 ? -19.882 10.347 20.432 1.00 88.75 127 ASP A O 1
ATOM 1008 N N . LYS A 1 128 ? -20.450 9.735 18.363 1.00 95.12 128 LYS A N 1
ATOM 1009 C CA . LYS A 1 128 ? -20.598 8.310 18.673 1.00 95.12 128 LYS A CA 1
ATOM 1010 C C . LYS A 1 128 ? -19.495 7.510 18.008 1.00 95.12 128 LYS A C 1
ATOM 1012 O O . LYS A 1 128 ? -19.198 7.714 16.837 1.00 95.12 128 LYS A O 1
ATOM 1017 N N . LYS A 1 129 ? -18.917 6.557 18.744 1.00 95.88 129 LYS A N 1
ATOM 1018 C CA . LYS A 1 129 ? -17.954 5.591 18.204 1.00 95.88 129 LYS A CA 1
ATOM 1019 C C . LYS A 1 129 ? -18.654 4.282 17.874 1.00 95.88 129 LYS A C 1
ATOM 1021 O O . LYS A 1 129 ? -19.244 3.651 18.748 1.00 95.88 129 LYS A O 1
ATOM 1026 N N . PHE A 1 130 ? -18.531 3.863 16.626 1.00 96.62 130 PHE A N 1
ATOM 1027 C CA . PHE A 1 130 ? -19.043 2.605 16.112 1.00 96.62 130 PHE A CA 1
ATOM 1028 C C . PHE A 1 130 ? -17.880 1.644 15.925 1.00 96.62 130 PHE A C 1
ATOM 1030 O O . PHE A 1 130 ? -16.890 1.971 15.270 1.00 96.62 130 PHE A O 1
ATOM 1037 N N . ARG A 1 131 ? -17.989 0.453 16.516 1.00 97.12 131 ARG A N 1
ATOM 1038 C CA . ARG A 1 131 ? -16.994 -0.602 16.325 1.00 97.12 131 ARG A CA 1
ATOM 1039 C C . ARG A 1 131 ? -17.127 -1.164 14.915 1.00 97.12 131 ARG A C 1
ATOM 1041 O O . ARG A 1 131 ? -18.209 -1.598 14.533 1.00 97.12 131 ARG A O 1
ATOM 1048 N N . VAL A 1 132 ? -16.017 -1.227 14.192 1.00 95.19 132 VAL A N 1
ATOM 1049 C CA . VAL A 1 132 ? -15.929 -1.936 12.914 1.00 95.19 132 VAL A CA 1
ATOM 1050 C C . VAL A 1 132 ? -15.340 -3.315 13.184 1.00 95.19 132 VAL A C 1
ATOM 1052 O O . VAL A 1 132 ? -14.233 -3.426 13.712 1.00 95.19 132 VAL A O 1
ATOM 1055 N N . SER A 1 133 ? -16.099 -4.364 12.871 1.00 91.44 133 SER A N 1
ATOM 1056 C CA . SER A 1 133 ? -15.656 -5.762 12.990 1.00 91.44 133 SER A CA 1
ATOM 1057 C C . SER A 1 133 ? -15.113 -6.340 11.688 1.00 91.44 133 SER A C 1
ATOM 1059 O O . SER A 1 133 ? -14.376 -7.315 11.730 1.00 91.44 133 SER A O 1
ATOM 1061 N N . SER A 1 134 ? -15.511 -5.768 10.554 1.00 92.31 134 SER A N 1
ATOM 1062 C CA . SER A 1 134 ? -15.079 -6.149 9.213 1.00 92.31 134 SER A CA 1
ATOM 1063 C C . SER A 1 134 ? -15.465 -5.048 8.227 1.00 92.31 134 SER A C 1
ATOM 1065 O O . SER A 1 134 ? -16.436 -4.325 8.456 1.00 92.31 134 SER A O 1
ATOM 1067 N N . GLY A 1 135 ? -14.749 -4.950 7.116 1.00 92.12 135 GLY A N 1
ATOM 1068 C CA . GLY A 1 135 ? -15.089 -4.077 5.995 1.00 92.12 135 GLY A CA 1
ATOM 1069 C C . GLY A 1 135 ? -14.102 -4.272 4.853 1.00 92.12 135 GLY A C 1
ATOM 1070 O O . GLY A 1 135 ? -13.082 -4.934 5.034 1.00 92.12 135 GLY A O 1
ATOM 1071 N N . LYS A 1 136 ? -14.397 -3.699 3.689 1.00 92.75 136 LYS A N 1
ATOM 1072 C CA . LYS A 1 136 ? -13.540 -3.787 2.508 1.00 92.75 136 LYS A CA 1
ATOM 1073 C C . LYS A 1 136 ? -13.508 -2.446 1.789 1.00 92.75 136 LYS A C 1
ATOM 1075 O O . LYS A 1 136 ? -14.520 -1.755 1.715 1.00 92.75 136 LYS A O 1
ATOM 1080 N N . VAL A 1 137 ? -12.343 -2.096 1.266 1.00 89.88 137 VAL A N 1
ATOM 1081 C CA . VAL A 1 137 ? -12.131 -0.963 0.369 1.00 89.88 137 VAL A CA 1
ATOM 1082 C C . VAL A 1 137 ? -11.669 -1.523 -0.965 1.00 89.88 137 VAL A C 1
ATOM 1084 O O . VAL A 1 137 ? -1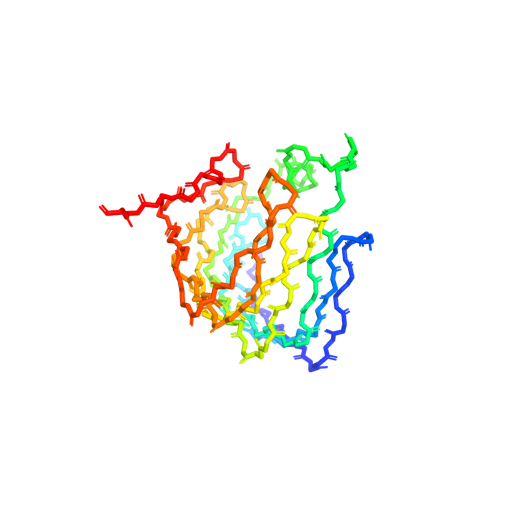0.651 -2.212 -1.015 1.00 89.88 137 VAL A O 1
ATOM 1087 N N . ILE A 1 138 ? -12.415 -1.237 -2.030 1.00 90.44 138 ILE A N 1
ATOM 1088 C CA . ILE A 1 138 ? -12.133 -1.732 -3.378 1.00 90.44 138 ILE A CA 1
ATOM 1089 C C . ILE A 1 138 ? -11.620 -0.573 -4.230 1.00 90.44 138 ILE A C 1
ATOM 1091 O O . ILE A 1 138 ? -12.220 0.503 -4.268 1.00 90.44 138 ILE A O 1
ATOM 1095 N N . PHE A 1 139 ? -10.509 -0.811 -4.921 1.00 88.94 139 PHE A N 1
ATOM 1096 C CA . PHE A 1 139 ? -9.925 0.103 -5.894 1.00 88.94 139 PHE A CA 1
ATOM 1097 C C . PHE A 1 139 ? -10.084 -0.506 -7.285 1.00 88.94 139 PHE A C 1
ATOM 1099 O O . PHE A 1 139 ? -9.633 -1.626 -7.542 1.00 88.94 139 PHE A O 1
ATOM 1106 N N . SER A 1 140 ? -10.742 0.225 -8.180 1.00 87.31 140 SER A N 1
ATOM 1107 C CA . SER A 1 140 ? -10.975 -0.181 -9.568 1.00 87.31 140 SER A CA 1
ATOM 1108 C C . SER A 1 140 ? -10.617 0.977 -10.483 1.00 87.31 140 SER A C 1
ATOM 1110 O O . SER A 1 140 ? -11.302 1.997 -10.493 1.00 87.31 140 SER A O 1
ATOM 1112 N N . ASP A 1 141 ? -9.505 0.826 -11.199 1.00 80.44 141 ASP A N 1
ATOM 1113 C CA . ASP A 1 141 ? -8.919 1.839 -12.077 1.00 80.44 141 ASP A CA 1
ATOM 1114 C C . ASP A 1 141 ? -8.776 3.224 -11.417 1.00 80.44 141 ASP A C 1
ATOM 1116 O O . ASP A 1 141 ? -8.861 4.267 -12.070 1.00 80.44 141 ASP A O 1
ATOM 1120 N N . SER A 1 142 ? -8.519 3.249 -10.107 1.00 73.75 142 SER A N 1
ATOM 1121 C CA . SER A 1 142 ? -8.381 4.495 -9.360 1.00 73.75 142 SER A CA 1
ATOM 1122 C C . SER A 1 142 ? -7.090 5.197 -9.777 1.00 73.75 142 SER A C 1
ATOM 1124 O O . SER A 1 142 ? -5.994 4.648 -9.657 1.00 73.75 142 SER A O 1
ATOM 1126 N N . SER A 1 143 ? -7.211 6.423 -10.281 1.00 67.75 143 SER A N 1
ATOM 1127 C CA . SER A 1 143 ? -6.069 7.290 -10.585 1.00 67.75 143 SER A CA 1
ATOM 1128 C C . SER A 1 143 ? -5.894 8.329 -9.478 1.00 67.75 143 SER A C 1
ATOM 1130 O O . SER A 1 143 ? -6.817 8.569 -8.701 1.00 67.75 143 SER A O 1
ATOM 1132 N N . GLY A 1 144 ? -4.734 8.991 -9.405 1.00 53.34 144 GLY A N 1
ATOM 1133 C CA . GLY A 1 144 ? -4.447 10.000 -8.372 1.00 53.34 144 GLY A CA 1
ATOM 1134 C C . GLY A 1 144 ? -5.461 11.155 -8.269 1.00 53.34 144 GLY A C 1
ATOM 1135 O O . GLY A 1 144 ? -5.466 11.851 -7.260 1.00 53.34 144 GLY A O 1
ATOM 1136 N N . LYS A 1 145 ? -6.338 11.344 -9.269 1.00 46.59 145 LYS A N 1
ATOM 1137 C CA . LYS A 1 145 ? -7.432 12.334 -9.256 1.00 46.59 145 LYS A CA 1
ATOM 1138 C C . LYS A 1 145 ? -8.788 11.781 -8.786 1.00 46.59 145 LYS A C 1
ATOM 1140 O O . LYS A 1 145 ? -9.656 12.575 -8.450 1.00 46.59 145 LYS A O 1
ATOM 1145 N N . ASP A 1 146 ? -8.949 10.457 -8.719 1.00 49.91 146 ASP A N 1
ATOM 1146 C CA . ASP A 1 146 ? -10.207 9.750 -8.431 1.00 49.91 146 ASP A CA 1
ATOM 1147 C C . ASP A 1 146 ? -9.988 8.587 -7.447 1.00 49.91 146 ASP A C 1
ATOM 1149 O O . ASP A 1 146 ? -10.363 7.439 -7.699 1.00 49.91 146 ASP A O 1
ATOM 1153 N N . ILE A 1 147 ? -9.399 8.857 -6.279 1.00 49.00 147 ILE A N 1
ATOM 1154 C CA . ILE A 1 147 ? -9.480 7.899 -5.166 1.00 49.00 147 ILE A CA 1
ATOM 1155 C C . ILE A 1 147 ? -10.864 8.055 -4.523 1.00 49.00 147 ILE A C 1
ATOM 1157 O O . ILE A 1 147 ? -11.023 8.655 -3.462 1.00 49.00 147 ILE A O 1
ATOM 1161 N N . ARG A 1 148 ? -11.895 7.562 -5.214 1.00 45.88 148 ARG A N 1
ATOM 1162 C CA . ARG A 1 148 ? -13.247 7.407 -4.670 1.00 45.88 148 ARG A CA 1
ATOM 1163 C C . ARG A 1 148 ? -13.447 5.915 -4.411 1.00 45.88 148 ARG A C 1
ATOM 1165 O O . ARG A 1 148 ? -13.722 5.191 -5.364 1.00 45.88 148 ARG A O 1
ATOM 1172 N N . PRO A 1 149 ? -13.261 5.425 -3.174 1.00 46.03 149 PRO A N 1
ATOM 1173 C CA . PRO A 1 149 ? -13.598 4.042 -2.872 1.00 46.03 149 PRO A CA 1
ATOM 1174 C C . PRO A 1 149 ? -15.100 3.842 -3.108 1.00 46.03 149 PRO A C 1
ATOM 1176 O O . PRO A 1 149 ? -15.913 4.632 -2.620 1.00 46.03 149 PRO A O 1
ATOM 1179 N N . SER A 1 150 ? -15.480 2.824 -3.879 1.00 46.97 150 SER A N 1
ATOM 1180 C CA . SER A 1 150 ? -16.878 2.411 -3.973 1.00 46.97 150 SER A CA 1
ATOM 1181 C C . SER A 1 150 ? -17.240 1.626 -2.711 1.00 46.97 150 SER A C 1
ATOM 1183 O O . SER A 1 150 ? -16.550 0.682 -2.329 1.00 46.97 150 SER A O 1
ATOM 1185 N N . SER A 1 151 ? -18.315 2.027 -2.035 1.00 42.41 151 SER A N 1
ATOM 1186 C CA . SER A 1 151 ? -18.963 1.203 -1.016 1.00 42.41 151 SER A CA 1
ATOM 1187 C C . SER A 1 151 ? -20.107 0.449 -1.683 1.00 42.41 151 SER A C 1
ATOM 1189 O O . SER A 1 151 ? -21.081 1.079 -2.097 1.00 42.41 151 SER A O 1
ATOM 1191 N N . GLU A 1 152 ? -20.001 -0.870 -1.801 1.00 37.62 152 GLU A N 1
ATOM 1192 C CA . GLU A 1 152 ? -21.177 -1.709 -2.041 1.00 37.62 152 GLU A CA 1
ATOM 1193 C C . GLU A 1 152 ? -21.853 -1.953 -0.682 1.00 37.62 152 GLU A C 1
ATOM 1195 O O . GLU A 1 152 ? -21.213 -2.442 0.253 1.00 37.62 152 GLU A O 1
ATOM 1200 N N . LEU A 1 153 ? -23.110 -1.516 -0.561 1.00 35.69 153 LEU A N 1
ATOM 1201 C CA . LEU A 1 153 ? -24.023 -1.795 0.553 1.00 35.69 153 LEU A CA 1
ATOM 1202 C C . LEU A 1 153 ? -25.101 -2.767 0.080 1.00 35.69 153 LEU A C 1
ATOM 1204 O O . LEU A 1 153 ? -25.587 -2.568 -1.058 1.00 35.69 153 LEU A O 1
#

Sequence (153 aa):
QDLDINLWSNDQEILYQDIFKAQANLNAKITGSFTSPHLKGTLALSRGELNWKENKDIPSDPFKFLSKLINIKGNLDLEVRVLDDFIAKTNDFNLKLGGNLKVQGDLSAPKLNGELDIKQGYIAFLDKKFRVSSGKVIFSDSSGKDIRPSSEL

Secondary structure (DSSP, 8-state):
-EEEEEEE-SSEEEEETTTEEEEEEEEEEEEEETTEEEEEEEEEEEEEEEE----TTS-S-TTTTGGGSTT---EEEEEEEEEEEEEEE-SSEEEEEEEEEEEEEETTS-EEEEEEEEEEEEEEETTEEEEES-EEEEEEEEETT----B---

Nearest PDB structures (foldseek):
  5vtg-assembly1_A  TM=9.138E-01  e=7.673E-05  Escherichia coli K-12
  5vtg-assembly1_B  TM=8.791E-01  e=2.512E-03  Escherichia coli K-12

Foldseek 3Di:
DKDWDWDWDDQDWDDDDPFKIWTKTWTWTWIGDPQEIEIETEIETEPMEGEDDPDPPPPLFPLVVVVVVVRRFYKYWYKYWDDYQHWYDYPFWTFGKGWIWIWTDTSNKIFIFTKIKGCWIWGHDPNDIDTDRIDMFGGDRATSNRPDTDDDD

pLDDT: mean 84.0, std 16.12, range [35.69, 98.12]

Mean predicted aligned error: 8.07 Å

Organism: NCBI:txid412755

InterPro domains:
  IPR007452 Translocation and assembly module TamB, C-terminal domain [PF04357] (3-142)